Protein AF-A0A0Q7PWM7-F1 (afdb_monomer_lite)

Foldseek 3Di:
DDDPCVVVDPQPKDKDKAADPCQCAQPPHPDPLGRWIKIDIPVDPPDDPVVQVCCCPPVVDHDPDTDTGDDDDPVPPPD

Sequence (79 aa):
MFISKELQHPMSEWHFVFFETKELSARDNHWVGGPHVHITNHLWPNLYCQPIWEDFVLRRSFPSSKMHLSFIDPSHAGA

Structure (mmCIF, N/CA/C/O backbone):
data_AF-A0A0Q7PWM7-F1
#
_entry.id   AF-A0A0Q7PWM7-F1
#
loop_
_atom_site.group_PDB
_atom_site.id
_atom_site.type_symbol
_atom_site.label_atom_id
_atom_site.label_alt_id
_atom_site.label_comp_id
_atom_site.label_asym_id
_atom_site.label_entity_id
_atom_site.label_seq_id
_atom_site.pdbx_PDB_ins_code
_atom_site.Cartn_x
_atom_site.Cartn_y
_atom_site.Cartn_z
_atom_site.occupancy
_atom_site.B_iso_or_equiv
_atom_site.auth_seq_id
_atom_site.auth_comp_id
_atom_site.auth_asym_id
_atom_site.auth_atom_id
_atom_site.pdbx_PDB_model_num
ATOM 1 N N . MET A 1 1 ? -22.643 16.590 16.109 1.00 43.81 1 MET A N 1
ATOM 2 C CA . MET A 1 1 ? -21.482 15.841 15.588 1.00 43.81 1 MET A CA 1
ATOM 3 C C . MET A 1 1 ? -21.971 14.442 15.260 1.00 43.81 1 MET A C 1
ATOM 5 O O . MET A 1 1 ? -22.265 13.686 16.174 1.00 43.81 1 MET A O 1
ATOM 9 N N . PHE A 1 2 ? -22.197 14.151 13.980 1.00 36.97 2 PHE A N 1
ATOM 10 C CA . PHE A 1 2 ? -22.609 12.819 13.544 1.00 36.97 2 PHE A CA 1
ATOM 11 C C . PHE A 1 2 ? -21.344 11.979 13.399 1.00 36.97 2 PHE A C 1
ATOM 13 O O . PHE A 1 2 ? -20.567 12.188 12.473 1.00 36.97 2 PHE A O 1
ATOM 20 N N . ILE A 1 3 ? -21.101 11.085 14.353 1.00 44.09 3 ILE A N 1
ATOM 21 C CA . ILE A 1 3 ? -20.090 10.044 14.185 1.00 44.09 3 ILE A CA 1
ATOM 22 C C . ILE A 1 3 ? -20.757 8.968 13.330 1.00 44.09 3 ILE A C 1
ATOM 24 O O . ILE A 1 3 ? -21.650 8.264 13.803 1.00 44.09 3 ILE A O 1
ATOM 28 N N . SER A 1 4 ? -20.392 8.908 12.046 1.00 42.28 4 SER A N 1
ATOM 29 C CA . SER A 1 4 ? -20.801 7.808 11.173 1.00 42.28 4 SER A CA 1
ATOM 30 C C . SER A 1 4 ? -20.295 6.502 11.783 1.00 42.28 4 SER A C 1
ATOM 32 O O . SER A 1 4 ? -19.114 6.378 12.119 1.00 42.28 4 SER A O 1
ATOM 34 N N . LYS A 1 5 ? -21.187 5.516 11.913 1.00 45.03 5 LYS A N 1
ATOM 35 C CA . LYS A 1 5 ? -20.838 4.142 12.303 1.00 45.03 5 LYS A CA 1
ATOM 36 C C . LYS A 1 5 ? -19.881 3.469 11.308 1.00 45.03 5 LYS A C 1
ATOM 38 O O . LYS A 1 5 ? -19.415 2.374 11.577 1.00 45.03 5 LYS A O 1
ATOM 43 N N . GLU A 1 6 ? -19.535 4.110 10.195 1.00 49.44 6 GLU A N 1
ATOM 44 C CA . GLU A 1 6 ? -18.542 3.609 9.237 1.00 49.44 6 GLU A CA 1
ATOM 45 C C . GLU A 1 6 ? -17.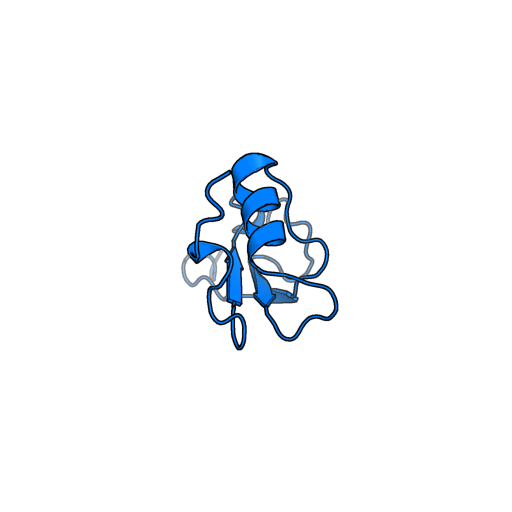089 3.731 9.738 1.00 49.44 6 GLU A C 1
ATOM 47 O O . GLU A 1 6 ? -16.216 3.050 9.214 1.00 49.44 6 GLU A O 1
ATOM 52 N N . LEU A 1 7 ? -16.828 4.463 10.836 1.00 49.12 7 LEU A N 1
ATOM 53 C CA . LEU A 1 7 ? -15.590 4.297 11.626 1.00 49.12 7 LEU A CA 1
ATOM 54 C C . LEU A 1 7 ? -15.545 2.956 12.397 1.00 49.12 7 LEU A C 1
ATOM 56 O O . LEU A 1 7 ? -14.551 2.654 13.053 1.00 49.12 7 LEU A O 1
ATOM 60 N N . GLN A 1 8 ? -16.616 2.155 12.339 1.00 51.50 8 GLN A N 1
ATOM 61 C CA . GLN A 1 8 ? -16.746 0.829 12.952 1.00 51.50 8 GLN A CA 1
ATOM 62 C C . GLN A 1 8 ? -16.871 -0.280 11.894 1.00 51.50 8 GLN A C 1
ATOM 64 O O . GLN A 1 8 ? -17.680 -1.196 12.051 1.00 51.50 8 GLN A O 1
ATOM 69 N N . HIS A 1 9 ? -16.087 -0.252 10.812 1.00 50.66 9 HIS A N 1
ATOM 70 C CA . HIS A 1 9 ? -15.863 -1.509 10.091 1.00 50.66 9 HIS A CA 1
ATOM 71 C C . HIS A 1 9 ? -15.294 -2.544 11.081 1.00 50.66 9 HIS A C 1
ATOM 73 O O . HIS A 1 9 ? -14.403 -2.194 11.862 1.00 50.66 9 HIS A O 1
ATOM 79 N N . PRO A 1 10 ? -15.767 -3.805 11.098 1.00 51.19 10 PRO A N 1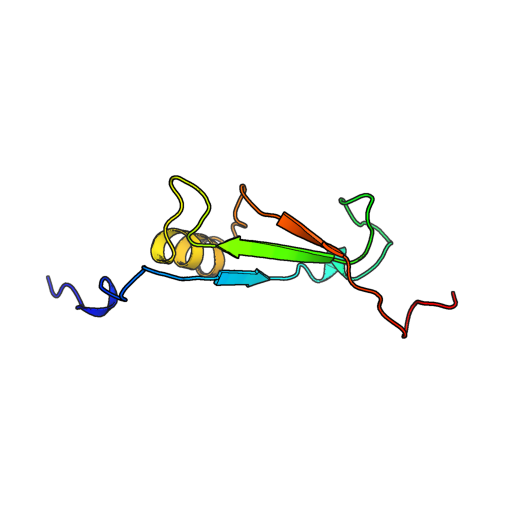
ATOM 80 C CA . PRO A 1 10 ? -15.104 -4.845 11.871 1.00 51.19 10 PRO A CA 1
ATOM 81 C C . PRO A 1 10 ? -13.710 -5.077 11.271 1.00 51.19 10 PRO A C 1
ATOM 83 O O . PRO A 1 10 ? -13.533 -5.757 10.268 1.00 51.19 10 PRO A O 1
ATOM 86 N N . MET A 1 11 ? -12.727 -4.441 11.908 1.00 55.06 11 MET A N 1
ATOM 87 C CA . MET A 1 11 ? -11.294 -4.389 11.604 1.00 55.06 11 MET A CA 1
ATOM 88 C C . MET A 1 11 ? -10.556 -5.717 11.814 1.00 55.06 11 MET A C 1
ATOM 90 O O . MET A 1 11 ? -9.330 -5.701 11.897 1.00 55.06 11 MET A O 1
ATOM 94 N N . SER A 1 12 ? -11.249 -6.849 11.975 1.00 65.88 12 SER A N 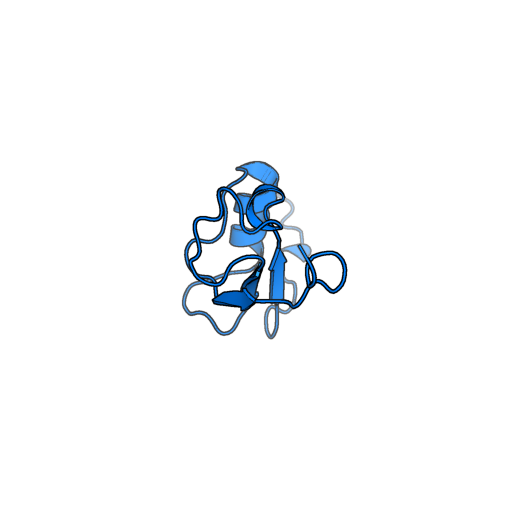1
ATOM 95 C CA . SER A 1 12 ? -10.566 -8.075 12.399 1.00 65.88 12 SER A CA 1
ATOM 96 C C . SER A 1 12 ? -9.540 -8.530 11.367 1.00 65.88 12 SER A C 1
ATOM 98 O O . SER A 1 12 ? -8.487 -9.006 11.770 1.00 65.88 12 SER A O 1
ATOM 100 N N . GLU A 1 13 ? -9.806 -8.327 10.069 1.00 79.31 13 GLU A N 1
ATOM 101 C CA . GLU A 1 13 ? -8.905 -8.743 8.993 1.00 79.31 13 GLU A CA 1
ATOM 102 C C . GLU A 1 13 ? -8.948 -7.769 7.797 1.00 79.31 13 GLU A C 1
ATOM 104 O O . GLU A 1 13 ? -9.792 -7.882 6.912 1.00 79.31 13 GLU A O 1
ATOM 109 N N . TRP A 1 14 ? -8.038 -6.789 7.748 1.00 88.19 14 TRP A N 1
ATOM 110 C CA . TRP A 1 14 ? -7.868 -5.881 6.598 1.00 88.19 14 TRP A CA 1
ATOM 111 C C . TRP A 1 14 ? -6.526 -6.109 5.903 1.00 88.19 14 TRP A C 1
ATOM 113 O O . TRP A 1 14 ? -5.557 -6.483 6.563 1.00 88.19 14 TRP A O 1
ATOM 123 N N . HIS A 1 15 ? -6.475 -5.858 4.591 1.00 91.94 15 HIS A N 1
ATOM 124 C CA . HIS A 1 15 ? -5.271 -5.871 3.756 1.00 91.94 15 HIS A CA 1
ATOM 125 C C . HIS A 1 15 ? -5.235 -4.610 2.895 1.00 91.94 15 HIS A C 1
ATOM 127 O O . HIS A 1 15 ? -6.240 -4.236 2.296 1.00 91.94 15 HIS A O 1
ATOM 133 N N . PHE A 1 16 ? -4.073 -3.974 2.817 1.00 92.81 16 PHE A N 1
ATOM 134 C CA . PHE A 1 16 ? -3.816 -2.809 1.986 1.00 92.81 16 PHE A CA 1
ATOM 135 C C . PHE A 1 16 ? -2.700 -3.142 0.998 1.00 92.81 16 PHE A C 1
ATOM 137 O O . PHE A 1 16 ? -1.573 -3.432 1.402 1.00 92.81 16 PHE A O 1
ATOM 144 N N . VAL A 1 17 ? -3.040 -3.130 -0.291 1.00 93.88 17 VAL A N 1
ATOM 145 C CA . VAL A 1 17 ? -2.163 -3.531 -1.395 1.00 93.88 17 VAL A CA 1
ATOM 146 C C . VAL A 1 17 ? -2.043 -2.358 -2.360 1.00 93.88 17 VAL A C 1
ATOM 148 O O . VAL A 1 17 ? -3.061 -1.848 -2.826 1.00 93.88 17 VAL A O 1
ATOM 151 N N . PHE A 1 18 ? -0.821 -1.920 -2.660 1.00 91.62 18 PHE A N 1
ATOM 152 C CA . PHE A 1 18 ? -0.587 -0.800 -3.573 1.00 91.62 18 PHE A CA 1
ATOM 153 C C . PHE A 1 18 ? 0.703 -0.967 -4.379 1.00 91.62 18 PHE A C 1
ATOM 155 O O . PHE A 1 18 ? 1.596 -1.728 -4.015 1.00 91.62 18 PHE A O 1
ATOM 162 N N . PHE A 1 19 ? 0.793 -0.234 -5.484 1.00 89.06 19 PHE A N 1
ATOM 163 C CA . PHE A 1 19 ? 1.971 -0.161 -6.341 1.00 89.06 19 PHE A CA 1
ATOM 164 C C . PHE A 1 19 ? 2.312 1.300 -6.610 1.00 89.06 19 PHE A C 1
ATOM 166 O O . PHE A 1 19 ? 1.426 2.142 -6.770 1.00 89.06 19 PHE A O 1
ATOM 173 N N . GLU A 1 20 ? 3.602 1.593 -6.706 1.00 86.56 20 GLU A N 1
ATOM 174 C CA . GLU A 1 20 ? 4.078 2.867 -7.224 1.00 86.56 20 GLU A CA 1
ATOM 175 C C . GLU A 1 20 ? 4.433 2.672 -8.697 1.00 86.56 20 GLU A C 1
ATOM 177 O O . GLU A 1 20 ? 5.222 1.797 -9.040 1.00 86.56 20 GLU A O 1
ATOM 182 N N . THR A 1 21 ? 3.867 3.478 -9.602 1.00 84.81 21 THR A N 1
ATOM 183 C CA . THR A 1 21 ? 4.073 3.294 -11.054 1.00 84.81 21 THR A CA 1
ATOM 184 C C . THR A 1 21 ? 5.555 3.296 -11.449 1.00 84.81 21 THR A C 1
ATOM 186 O O . THR A 1 21 ? 5.940 2.623 -12.400 1.00 84.81 21 THR A O 1
ATOM 189 N N . LYS A 1 22 ? 6.396 4.027 -10.706 1.00 83.56 22 LYS A N 1
ATOM 190 C CA . LYS A 1 22 ? 7.850 4.094 -10.926 1.00 83.56 22 LYS A CA 1
ATOM 191 C C . LYS A 1 22 ? 8.573 2.788 -10.584 1.00 83.56 22 LYS A C 1
ATOM 193 O O . LYS A 1 22 ? 9.639 2.525 -11.119 1.00 83.56 22 LYS A O 1
ATOM 198 N N . GLU A 1 23 ? 7.974 1.962 -9.737 1.00 86.38 23 GLU A N 1
ATOM 199 C CA . GLU A 1 23 ? 8.553 0.723 -9.213 1.00 86.38 23 GLU A CA 1
ATOM 200 C C . GLU A 1 23 ? 8.042 -0.513 -9.948 1.00 86.38 23 GLU A C 1
ATOM 202 O O . GLU A 1 23 ? 8.393 -1.635 -9.598 1.00 86.38 23 GLU A O 1
ATOM 207 N N . LEU A 1 24 ? 7.241 -0.323 -10.998 1.00 82.31 24 LEU A N 1
ATOM 208 C CA . LEU A 1 24 ? 6.810 -1.404 -11.883 1.00 82.31 24 LEU A CA 1
ATOM 209 C C . LEU A 1 24 ? 7.907 -1.830 -12.865 1.00 82.31 24 LEU A C 1
ATOM 211 O O . LEU A 1 24 ? 7.779 -2.862 -13.514 1.00 82.31 24 LEU A O 1
ATOM 215 N N . SER A 1 25 ? 8.987 -1.053 -12.976 1.00 79.06 25 SER A N 1
ATOM 216 C CA . SER A 1 25 ? 10.147 -1.384 -13.801 1.00 79.06 25 SER A CA 1
ATOM 217 C C . SER A 1 25 ? 11.380 -1.635 -12.932 1.00 79.06 25 SER A C 1
ATOM 219 O O . SER A 1 25 ? 11.446 -1.193 -11.784 1.00 79.06 25 SER A O 1
ATOM 221 N N . ALA A 1 26 ? 12.377 -2.334 -13.479 1.00 75.38 26 ALA A N 1
ATOM 222 C CA . ALA A 1 26 ? 13.679 -2.490 -12.826 1.00 75.38 26 ALA A CA 1
ATOM 223 C C . ALA A 1 26 ? 14.503 -1.187 -12.830 1.00 75.38 26 ALA A C 1
ATOM 225 O O . ALA A 1 26 ? 15.437 -1.034 -12.045 1.00 75.38 26 ALA A O 1
ATOM 226 N N . ARG A 1 27 ? 14.170 -0.242 -13.714 1.00 75.81 27 ARG A N 1
ATOM 227 C CA . ARG A 1 27 ? 14.851 1.047 -13.821 1.00 75.81 27 ARG A CA 1
ATOM 228 C C . ARG A 1 27 ? 14.306 2.001 -12.761 1.00 75.81 27 ARG A C 1
ATOM 230 O O . ARG A 1 27 ? 13.096 2.126 -12.616 1.00 75.81 27 ARG A O 1
ATOM 237 N N . ASP A 1 28 ? 15.209 2.667 -12.046 1.00 74.25 28 ASP A N 1
ATOM 238 C CA . ASP A 1 28 ? 14.883 3.613 -10.967 1.00 74.25 28 ASP A CA 1
ATOM 239 C C . ASP A 1 28 ? 14.046 2.996 -9.825 1.00 74.25 28 ASP A C 1
ATOM 241 O O . ASP A 1 28 ? 13.334 3.696 -9.105 1.00 74.25 28 ASP A O 1
ATOM 245 N N . ASN A 1 29 ? 14.162 1.675 -9.638 1.00 81.19 29 ASN A N 1
ATOM 246 C CA . ASN A 1 29 ? 13.535 0.954 -8.540 1.00 81.19 29 ASN A CA 1
ATOM 247 C C . ASN A 1 29 ? 14.395 1.057 -7.278 1.00 81.19 29 ASN A C 1
ATOM 249 O O . ASN A 1 29 ? 15.576 0.707 -7.292 1.00 81.19 29 ASN A O 1
ATOM 253 N N . HIS A 1 30 ? 13.809 1.524 -6.178 1.00 83.88 30 HIS A N 1
ATOM 254 C CA . HIS A 1 30 ? 14.536 1.643 -4.916 1.00 83.88 30 HIS A CA 1
ATOM 255 C C . HIS A 1 30 ? 14.736 0.284 -4.223 1.00 83.88 30 HIS A C 1
ATOM 257 O O . HIS A 1 30 ? 15.593 0.161 -3.345 1.00 83.88 30 HIS A O 1
ATOM 263 N N . TRP A 1 31 ? 13.956 -0.736 -4.596 1.00 87.12 31 TRP A N 1
ATOM 264 C CA . TRP A 1 31 ? 14.065 -2.079 -4.047 1.00 87.12 31 TRP A CA 1
ATOM 265 C C . TRP A 1 31 ? 14.918 -2.976 -4.945 1.00 87.12 31 TRP A C 1
ATOM 267 O O . TRP A 1 31 ? 14.671 -3.129 -6.140 1.00 87.12 31 TRP A O 1
ATOM 277 N N . VAL A 1 32 ? 15.906 -3.642 -4.343 1.00 84.50 32 VAL A N 1
ATOM 278 C CA . VAL A 1 32 ? 16.846 -4.530 -5.053 1.00 84.50 32 VAL A CA 1
ATOM 279 C C . VAL A 1 32 ? 16.163 -5.735 -5.717 1.00 84.50 32 VAL A C 1
ATOM 281 O O . VAL A 1 32 ? 16.709 -6.310 -6.652 1.00 84.50 32 VAL A O 1
ATOM 284 N N . GLY A 1 33 ? 14.963 -6.112 -5.259 1.00 83.12 33 GLY A N 1
ATOM 285 C CA . GLY A 1 33 ? 14.180 -7.212 -5.827 1.00 83.12 33 GLY A CA 1
ATOM 286 C C . GLY A 1 33 ? 13.472 -6.879 -7.145 1.00 83.12 33 GLY A C 1
ATOM 287 O O . GLY A 1 33 ? 12.838 -7.763 -7.718 1.00 83.12 33 GLY A O 1
ATOM 288 N N . GLY A 1 34 ? 13.587 -5.640 -7.638 1.00 87.38 34 GLY A N 1
ATOM 289 C CA . GLY A 1 34 ? 12.978 -5.208 -8.894 1.00 87.38 34 GLY A CA 1
ATOM 290 C C . GLY A 1 34 ? 11.476 -4.919 -8.764 1.00 87.38 34 GLY A C 1
ATOM 291 O O . GLY A 1 34 ? 11.034 -4.470 -7.704 1.00 87.38 34 GLY A O 1
ATOM 292 N N . PRO A 1 35 ? 10.682 -5.124 -9.833 1.00 89.19 35 PRO A N 1
ATO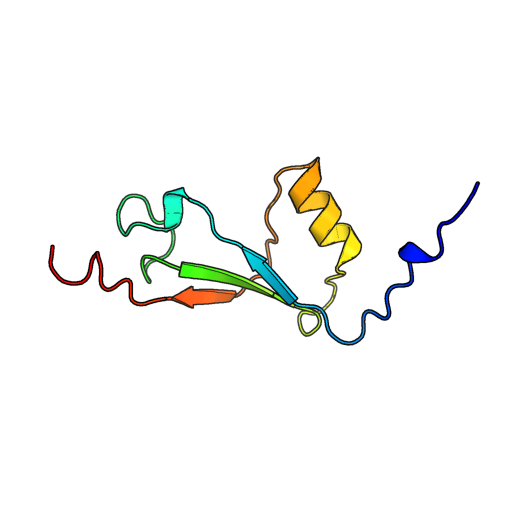M 293 C CA . PRO A 1 35 ? 9.244 -4.867 -9.825 1.00 89.19 35 PRO A CA 1
ATOM 294 C C . PRO A 1 35 ? 8.501 -5.569 -8.690 1.00 89.19 35 PRO A C 1
ATOM 296 O O . PRO A 1 35 ? 8.675 -6.770 -8.458 1.00 89.19 35 PRO A O 1
ATOM 299 N N . HIS A 1 36 ? 7.675 -4.815 -7.965 1.00 92.06 36 HIS A N 1
ATOM 300 C CA . HIS A 1 36 ? 7.024 -5.329 -6.766 1.00 92.06 36 HIS A CA 1
ATOM 301 C C . HIS A 1 36 ? 5.730 -4.609 -6.397 1.00 92.06 36 HIS A C 1
ATOM 303 O O . HIS A 1 36 ? 5.392 -3.544 -6.912 1.00 92.06 36 HIS A O 1
ATOM 309 N N . VAL A 1 37 ? 5.007 -5.237 -5.477 1.00 93.00 37 VAL A N 1
ATOM 310 C CA . VAL A 1 37 ? 3.805 -4.722 -4.833 1.00 93.00 37 VAL A CA 1
ATOM 311 C C . VAL A 1 37 ? 4.090 -4.519 -3.350 1.00 93.00 37 VAL A C 1
ATOM 313 O O . VAL A 1 37 ? 4.802 -5.307 -2.725 1.00 93.00 37 VAL A O 1
ATOM 316 N N . HIS A 1 38 ? 3.505 -3.475 -2.779 1.00 94.38 38 HIS A N 1
ATOM 317 C CA . HIS A 1 38 ? 3.563 -3.181 -1.356 1.00 94.38 38 HIS A CA 1
ATOM 318 C C . HIS A 1 38 ? 2.332 -3.719 -0.642 1.00 94.38 38 HIS A C 1
ATOM 320 O O . HIS A 1 38 ? 1.204 -3.484 -1.081 1.00 94.38 38 HIS A O 1
ATOM 326 N N . ILE A 1 39 ? 2.540 -4.400 0.484 1.00 95.31 39 ILE A N 1
ATOM 327 C CA . ILE A 1 39 ? 1.459 -4.965 1.297 1.00 95.31 39 ILE A CA 1
ATOM 328 C C . ILE A 1 39 ? 1.625 -4.552 2.757 1.00 95.31 39 ILE A C 1
ATOM 330 O O . ILE A 1 39 ? 2.695 -4.700 3.341 1.00 95.31 39 ILE A O 1
ATOM 334 N N . THR A 1 40 ? 0.548 -4.079 3.374 1.00 94.88 40 THR A N 1
ATOM 335 C CA . THR A 1 40 ? 0.436 -3.930 4.831 1.00 94.88 40 THR A CA 1
ATOM 336 C C . THR A 1 40 ? -0.952 -4.371 5.276 1.00 94.88 40 THR A C 1
ATOM 338 O O . THR A 1 40 ? -1.898 -4.304 4.491 1.00 94.88 40 THR A O 1
ATOM 341 N N . ASN A 1 41 ? -1.092 -4.929 6.475 1.00 93.00 41 ASN A N 1
ATOM 342 C CA . ASN A 1 41 ? -2.345 -5.562 6.886 1.00 93.00 41 ASN A CA 1
ATOM 343 C C . ASN A 1 41 ? -2.538 -5.521 8.416 1.00 93.00 41 ASN A C 1
ATOM 345 O O . ASN A 1 41 ? -1.663 -5.076 9.160 1.00 93.00 41 ASN A O 1
ATOM 349 N N . HIS A 1 42 ? -3.690 -6.005 8.877 1.00 90.06 42 HIS A N 1
ATOM 350 C CA . HIS A 1 42 ? -4.087 -6.054 10.292 1.00 90.06 42 HIS A CA 1
ATOM 351 C C . HIS A 1 42 ? -3.145 -6.833 11.231 1.00 90.06 42 HIS A C 1
ATOM 353 O O . HIS A 1 42 ? -3.251 -6.675 12.445 1.00 90.06 42 HIS A O 1
ATOM 359 N N . LEU A 1 43 ? -2.233 -7.659 10.707 1.00 90.69 43 LEU A N 1
ATOM 360 C CA . LEU A 1 43 ? -1.245 -8.400 11.499 1.00 90.69 43 LEU A CA 1
ATOM 361 C C . LEU A 1 43 ? -0.059 -7.524 11.938 1.00 90.69 43 LEU A C 1
ATOM 363 O O . LEU A 1 43 ? 0.702 -7.930 12.817 1.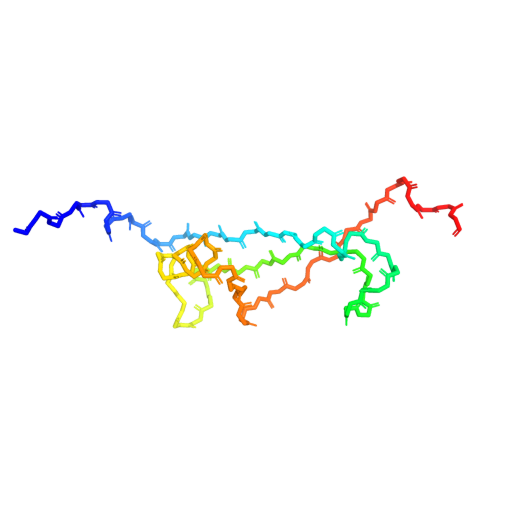00 90.69 43 LEU A O 1
ATOM 367 N N . TRP A 1 44 ? 0.125 -6.336 11.348 1.00 89.56 44 TRP A N 1
ATOM 368 C CA . TRP A 1 44 ? 1.197 -5.419 11.735 1.00 89.56 44 TRP A CA 1
ATOM 369 C C . TRP A 1 44 ? 0.787 -4.631 12.986 1.00 89.56 44 TRP A C 1
ATOM 371 O O . TRP A 1 44 ? -0.275 -4.001 13.003 1.00 89.56 44 TRP A O 1
ATOM 381 N N . PRO A 1 45 ? 1.621 -4.619 14.040 1.00 86.81 45 PRO A N 1
ATOM 382 C CA . PRO A 1 45 ? 1.273 -3.961 15.290 1.00 86.81 45 PRO A CA 1
ATOM 383 C C . PRO A 1 45 ? 1.154 -2.447 15.101 1.00 86.81 45 PRO A C 1
ATOM 385 O O . PRO A 1 45 ? 1.922 -1.837 14.359 1.00 86.81 45 PRO A O 1
ATOM 388 N N . ASN A 1 46 ? 0.229 -1.833 15.841 1.00 86.31 46 ASN A N 1
ATOM 389 C CA . ASN A 1 46 ? -0.003 -0.382 15.860 1.00 86.31 46 ASN A CA 1
ATOM 390 C C . ASN A 1 46 ? -0.419 0.228 14.510 1.00 86.31 46 ASN A C 1
ATOM 392 O O . ASN A 1 46 ? -0.320 1.443 14.335 1.00 86.31 46 ASN A O 1
ATOM 396 N N . LEU A 1 47 ? -0.898 -0.587 13.570 1.00 86.56 47 LEU A N 1
ATOM 397 C CA . LEU A 1 47 ? -1.464 -0.121 12.311 1.00 86.56 47 LEU A CA 1
ATOM 398 C C . LEU A 1 47 ? -2.985 -0.224 12.329 1.00 86.56 47 LEU A C 1
ATOM 400 O O . LEU A 1 47 ? -3.564 -1.215 12.769 1.00 86.56 47 LEU A O 1
ATOM 404 N N . TYR A 1 48 ? -3.633 0.810 11.800 1.00 86.94 48 TYR A N 1
ATOM 405 C CA . TYR A 1 48 ? -5.083 0.903 11.736 1.00 86.94 48 TYR A CA 1
ATOM 406 C C . TYR A 1 48 ? -5.500 1.279 10.314 1.00 86.94 48 TYR A C 1
ATOM 408 O O . TYR A 1 48 ? -4.936 2.206 9.730 1.00 86.94 48 TYR A O 1
ATOM 416 N N . CYS A 1 49 ? -6.493 0.571 9.767 1.00 87.38 49 CYS A N 1
ATOM 417 C CA . CYS A 1 49 ? -6.917 0.715 8.372 1.00 87.38 49 CYS A CA 1
ATOM 418 C C . CYS A 1 49 ? -7.311 2.158 8.022 1.00 87.38 49 CYS A C 1
ATOM 420 O O . CYS A 1 49 ? -6.825 2.703 7.035 1.00 87.38 49 CYS A O 1
ATOM 422 N N . GLN A 1 50 ? -8.137 2.794 8.860 1.00 87.38 50 GLN A N 1
ATOM 423 C CA . GLN A 1 50 ? -8.660 4.132 8.586 1.00 87.38 50 GLN A CA 1
ATOM 424 C C . GLN A 1 50 ? -7.555 5.210 8.536 1.00 87.38 50 GLN A C 1
ATOM 426 O O . GLN A 1 50 ? -7.470 5.893 7.517 1.00 87.38 50 GLN A O 1
ATOM 431 N N . PRO A 1 51 ? -6.657 5.341 9.539 1.00 88.25 51 PRO A N 1
ATOM 432 C CA . PRO A 1 51 ? -5.512 6.248 9.435 1.00 88.25 51 PRO A CA 1
ATOM 433 C C . PRO A 1 51 ? -4.637 6.004 8.201 1.00 88.25 51 PRO A C 1
ATOM 435 O O . PRO A 1 51 ? -4.272 6.958 7.522 1.00 88.25 51 PRO A O 1
ATOM 438 N N . ILE A 1 52 ? -4.348 4.737 7.873 1.00 90.44 52 ILE A N 1
ATOM 439 C CA . ILE A 1 52 ? -3.561 4.381 6.681 1.00 90.44 52 ILE A CA 1
ATOM 440 C C . ILE A 1 52 ? -4.249 4.863 5.403 1.00 90.44 52 ILE A C 1
ATOM 442 O O . ILE A 1 52 ? -3.605 5.437 4.526 1.00 90.44 52 ILE A O 1
ATOM 446 N N . TRP A 1 53 ? -5.557 4.638 5.295 1.00 89.88 53 TRP A N 1
ATOM 447 C CA . TRP A 1 53 ? -6.335 5.058 4.138 1.00 89.88 53 TRP A CA 1
ATOM 448 C C . TRP A 1 53 ? -6.372 6.581 3.993 1.00 89.88 53 TRP A C 1
ATOM 450 O O . TRP A 1 53 ? -6.161 7.108 2.900 1.00 89.88 53 TRP A O 1
ATOM 460 N N . GLU A 1 54 ? -6.588 7.296 5.098 1.00 91.25 54 GLU A N 1
ATOM 461 C CA . GLU A 1 54 ? -6.584 8.759 5.125 1.00 91.25 54 GLU A CA 1
ATOM 462 C C . GLU A 1 54 ? -5.221 9.333 4.718 1.00 91.25 54 GLU A C 1
ATOM 464 O O . GLU A 1 54 ? -5.161 10.236 3.880 1.00 91.25 54 GLU A O 1
ATOM 469 N N . ASP A 1 55 ? -4.125 8.785 5.247 1.00 92.38 55 ASP A N 1
ATOM 470 C CA . ASP A 1 55 ? -2.761 9.166 4.866 1.00 92.38 55 ASP A CA 1
ATOM 471 C C . ASP A 1 55 ? -2.505 8.955 3.371 1.00 92.38 55 ASP A C 1
ATOM 473 O O . ASP A 1 55 ? -1.966 9.834 2.688 1.00 92.38 55 ASP A O 1
ATOM 477 N N . PHE A 1 56 ? -2.937 7.813 2.843 1.00 91.31 56 PHE A N 1
ATOM 478 C CA . PHE A 1 56 ? -2.722 7.460 1.450 1.00 91.31 56 PHE A CA 1
ATOM 479 C C . PHE A 1 56 ? -3.499 8.376 0.497 1.00 91.31 56 PHE A C 1
ATOM 481 O O . PHE A 1 56 ? -2.914 8.982 -0.404 1.00 91.31 56 PHE A O 1
ATOM 488 N N . VAL A 1 57 ? -4.811 8.524 0.704 1.00 89.12 57 VAL A N 1
ATOM 489 C CA . VAL A 1 57 ? -5.688 9.259 -0.221 1.00 89.12 57 VAL A CA 1
ATOM 490 C C . VAL A 1 57 ? -5.520 10.769 -0.091 1.00 89.12 57 VAL A C 1
ATOM 492 O O . VAL A 1 57 ? -5.489 11.475 -1.099 1.00 89.12 57 VAL A O 1
ATOM 495 N N . LEU A 1 58 ? -5.418 11.282 1.138 1.00 91.19 58 LEU A N 1
ATOM 496 C CA . LEU A 1 58 ? -5.451 12.725 1.385 1.00 91.19 58 LEU A CA 1
ATOM 497 C C . LEU A 1 58 ? -4.055 13.339 1.400 1.00 91.19 58 LEU A C 1
ATOM 499 O O . LEU A 1 58 ? -3.876 14.469 0.946 1.00 91.19 58 LEU A O 1
ATOM 503 N N . ARG A 1 59 ? -3.065 12.614 1.930 1.00 90.69 59 ARG A N 1
ATOM 504 C CA . ARG A 1 59 ? -1.712 13.146 2.153 1.00 90.69 59 ARG A CA 1
ATOM 505 C C . ARG A 1 59 ? -0.691 12.620 1.152 1.00 90.69 59 ARG A C 1
ATOM 507 O O . ARG A 1 59 ? 0.443 13.089 1.170 1.00 90.69 59 ARG A O 1
ATOM 514 N N . ARG A 1 60 ? -1.083 11.684 0.272 1.00 88.38 60 ARG A N 1
ATOM 515 C CA . ARG A 1 60 ? -0.175 10.976 -0.652 1.00 88.38 60 ARG A CA 1
ATOM 516 C C . ARG A 1 60 ? 1.026 10.382 0.089 1.00 88.38 60 ARG A C 1
ATOM 518 O O . ARG A 1 60 ? 2.144 10.386 -0.420 1.00 88.38 60 ARG A O 1
ATOM 525 N N . SER A 1 61 ? 0.783 9.928 1.316 1.00 91.00 61 SER A N 1
ATOM 526 C CA . SER A 1 61 ? 1.794 9.337 2.178 1.00 91.00 61 SER A CA 1
ATOM 527 C C . SER A 1 61 ? 1.647 7.826 2.152 1.00 91.00 61 SER A C 1
ATOM 529 O O . SER A 1 61 ? 0.561 7.293 2.378 1.00 91.00 61 SER A O 1
ATOM 531 N N . PHE A 1 62 ? 2.746 7.129 1.888 1.00 90.00 62 PHE A N 1
ATOM 532 C CA . PHE A 1 62 ? 2.761 5.673 1.883 1.00 90.00 62 PHE A CA 1
ATOM 533 C C . PHE A 1 62 ? 2.983 5.122 3.295 1.00 90.00 62 PHE A C 1
ATOM 535 O O . PHE A 1 62 ? 3.731 5.720 4.076 1.00 90.00 62 PHE A O 1
ATOM 542 N N . PRO A 1 63 ? 2.409 3.953 3.630 1.00 89.81 63 PRO A N 1
ATOM 543 C CA . PRO A 1 63 ? 2.743 3.255 4.864 1.00 89.81 63 PRO A CA 1
ATOM 544 C C . PRO A 1 63 ? 4.254 3.005 4.971 1.00 89.81 63 PRO A C 1
ATOM 546 O O . PRO A 1 63 ? 4.892 2.505 4.038 1.00 89.81 63 PRO A O 1
ATOM 549 N N . SER A 1 64 ? 4.843 3.334 6.121 1.00 85.88 64 SER A N 1
ATOM 550 C CA . SER A 1 64 ? 6.257 3.048 6.395 1.00 85.88 64 SER A CA 1
ATOM 551 C C . SER A 1 64 ? 6.493 1.555 6.638 1.00 85.88 64 SER A C 1
ATOM 553 O O . SER A 1 64 ? 7.490 1.002 6.183 1.00 85.88 64 SER A O 1
ATOM 555 N N . SER A 1 65 ? 5.544 0.897 7.307 1.00 89.50 65 SER A N 1
ATOM 556 C CA . SER A 1 65 ? 5.579 -0.530 7.629 1.00 89.50 65 SER A CA 1
ATOM 557 C C . SER A 1 65 ? 4.815 -1.337 6.585 1.00 89.50 65 SER A C 1
ATOM 559 O O . SER A 1 65 ? 3.582 -1.368 6.588 1.00 89.50 65 SER A O 1
ATOM 561 N N . LYS A 1 66 ? 5.565 -1.974 5.685 1.00 92.81 66 LYS A N 1
ATOM 562 C CA . LYS A 1 66 ? 5.046 -2.743 4.552 1.00 92.81 66 LYS A CA 1
ATOM 563 C C . LYS A 1 66 ? 6.008 -3.854 4.135 1.00 92.81 66 LYS A C 1
ATOM 565 O O . LYS A 1 66 ? 7.214 -3.759 4.351 1.00 92.81 66 LYS A O 1
ATOM 570 N N . MET A 1 67 ? 5.455 -4.903 3.545 1.00 94.62 67 MET A N 1
ATOM 571 C CA . MET A 1 67 ? 6.172 -5.982 2.878 1.00 94.62 67 MET A CA 1
ATOM 572 C C . MET A 1 67 ? 6.268 -5.685 1.381 1.00 94.62 67 MET A C 1
ATOM 574 O O . MET A 1 67 ? 5.286 -5.256 0.777 1.00 94.62 67 MET A O 1
ATOM 578 N N . HIS A 1 68 ? 7.430 -5.967 0.797 1.00 94.12 68 HIS A N 1
ATOM 579 C CA . HIS A 1 68 ? 7.628 -5.969 -0.650 1.00 94.12 68 HIS A CA 1
ATOM 580 C C . HIS A 1 68 ? 7.382 -7.385 -1.177 1.00 94.12 68 HIS A C 1
ATOM 582 O O . HIS A 1 68 ? 8.020 -8.335 -0.717 1.00 94.12 68 HIS A O 1
ATOM 588 N N . LEU A 1 69 ? 6.461 -7.525 -2.126 1.00 92.62 69 LEU A N 1
ATOM 589 C CA . LEU A 1 69 ? 6.169 -8.775 -2.817 1.00 92.62 69 LEU A CA 1
ATOM 590 C C . LEU A 1 69 ? 6.583 -8.635 -4.283 1.00 92.62 69 LEU A C 1
ATOM 592 O O . LEU A 1 69 ? 5.953 -7.890 -5.033 1.00 92.62 69 LEU A O 1
ATOM 596 N N . SER A 1 70 ? 7.642 -9.339 -4.687 1.00 90.38 70 SER A N 1
ATOM 597 C CA . SER A 1 70 ? 8.048 -9.388 -6.093 1.00 90.38 70 SER A CA 1
ATOM 598 C C . SER A 1 70 ? 7.000 -10.110 -6.936 1.00 90.38 70 SER A C 1
ATOM 600 O O . SER A 1 70 ? 6.327 -11.036 -6.475 1.00 90.38 70 SER A O 1
ATOM 602 N N . PHE A 1 71 ? 6.888 -9.711 -8.198 1.00 85.38 71 PHE A N 1
ATOM 603 C CA . PHE A 1 71 ? 6.118 -10.443 -9.195 1.00 85.38 71 PHE A CA 1
ATOM 604 C C . PHE A 1 71 ? 6.959 -10.659 -10.448 1.00 85.38 71 PHE A C 1
ATOM 606 O O . PHE A 1 71 ? 7.829 -9.859 -10.787 1.00 85.38 71 PHE A O 1
ATOM 613 N N . ILE A 1 72 ? 6.694 -11.764 -11.140 1.00 81.19 72 ILE A N 1
ATOM 614 C CA . ILE A 1 72 ? 7.265 -12.009 -12.460 1.00 81.19 72 ILE A CA 1
ATOM 615 C C . ILE A 1 72 ? 6.329 -11.341 -13.458 1.00 81.19 72 ILE A C 1
ATOM 617 O O . ILE A 1 72 ? 5.171 -11.741 -13.563 1.00 81.19 72 ILE A O 1
ATOM 621 N N . ASP A 1 73 ? 6.824 -10.339 -14.177 1.00 72.44 73 ASP A N 1
ATOM 622 C CA . ASP A 1 73 ? 6.123 -9.785 -15.329 1.00 72.44 73 ASP A CA 1
ATOM 623 C C . ASP A 1 73 ? 6.609 -10.487 -16.607 1.00 72.44 73 ASP A C 1
ATOM 625 O O . ASP A 1 73 ? 7.737 -10.243 -17.051 1.00 72.44 73 ASP A O 1
ATOM 629 N N . PRO A 1 74 ? 5.784 -11.349 -17.231 1.00 72.19 74 PRO A N 1
ATOM 630 C CA . PRO A 1 74 ? 6.164 -12.051 -18.451 1.00 72.19 74 PRO A CA 1
ATOM 631 C C . PRO A 1 74 ? 6.460 -11.103 -19.616 1.00 72.19 74 PRO A C 1
ATOM 633 O O . PRO A 1 74 ? 7.213 -11.472 -20.512 1.00 72.19 74 PRO A O 1
ATOM 636 N N . SER A 1 75 ? 5.904 -9.885 -19.610 1.00 68.06 75 SER A N 1
ATOM 637 C CA . SER A 1 75 ? 6.169 -8.889 -20.654 1.00 68.06 75 SER A CA 1
ATOM 638 C C . SER A 1 75 ? 7.580 -8.292 -20.582 1.00 68.06 75 SER A C 1
ATOM 640 O O . SER A 1 75 ? 8.049 -7.723 -21.564 1.00 68.06 75 SER A O 1
ATOM 642 N N . HIS A 1 76 ? 8.284 -8.495 -19.463 1.00 57.72 76 HIS A N 1
ATOM 643 C CA . HIS A 1 76 ? 9.646 -8.018 -19.221 1.00 57.72 76 HIS A CA 1
ATOM 644 C C . HIS A 1 76 ? 10.669 -9.157 -19.049 1.00 57.72 76 HIS A C 1
ATOM 646 O O . HIS A 1 76 ? 11.848 -8.896 -18.826 1.00 57.72 76 HIS A O 1
ATOM 652 N N . ALA A 1 77 ? 10.258 -10.424 -19.184 1.00 58.00 77 ALA A N 1
ATOM 653 C CA . ALA A 1 77 ? 11.097 -11.601 -18.928 1.00 58.00 77 ALA A CA 1
ATOM 654 C C . ALA A 1 77 ? 12.128 -11.925 -20.038 1.00 58.00 77 ALA A C 1
ATOM 656 O O . ALA A 1 77 ? 12.714 -13.007 -20.030 1.00 58.00 77 ALA A O 1
ATOM 657 N N . GLY A 1 78 ? 12.350 -11.021 -20.998 1.00 54.94 78 GLY A N 1
ATOM 658 C CA . GLY A 1 78 ? 13.194 -11.275 -22.171 1.00 54.94 78 GLY A CA 1
ATOM 659 C C . GLY A 1 78 ? 13.879 -10.051 -22.784 1.00 54.94 78 GLY A C 1
ATOM 660 O O . GLY A 1 78 ? 14.160 -10.087 -23.980 1.00 54.94 78 GLY A O 1
ATOM 661 N N . ALA A 1 79 ? 14.115 -8.986 -22.010 1.00 47.22 79 ALA A N 1
ATOM 662 C CA . ALA A 1 79 ? 14.917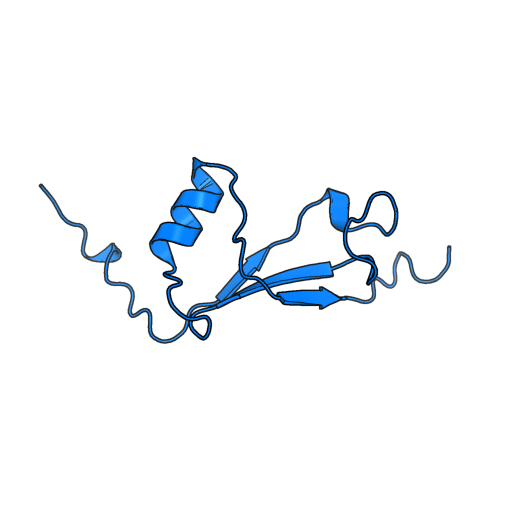 -7.833 -22.437 1.00 47.22 79 ALA A CA 1
ATOM 663 C C . ALA A 1 79 ? 16.345 -7.899 -21.880 1.00 47.22 79 ALA A C 1
ATOM 665 O O . ALA A 1 79 ? 16.490 -8.265 -20.692 1.00 47.22 79 ALA A O 1
#

Secondary structure (DSSP, 8-state):
----GGGG--TTS-EEEE--GGGGSSTT-SSTT-SEEEEEETTSTT--HHHHHHHHHHH-PPPSS-EEEE---GGGTT-

pLDDT: mean 79.76, std 16.15, range [36.97, 95.31]

Radius of gyration: 15.83 Å; chains: 1; bounding box: 40×28×38 Å